Protein AF-A0ABD7S5G6-F1 (afdb_monomer_lite)

pLDDT: mean 78.95, std 20.5, range [38.44, 97.44]

Secondary structure (DSSP, 8-state):
----------------------------PPP----SS-----TTS--TT-PPPSSPPPHHHHHHHHHHHHH--HHHHHHHHHHTSSSGGGSTTHHHHHHTSTTT---GGG-----THHHHGGG-

Foldseek 3Di:
DDDDDDDDDDDPDDDPPPPPPPPPPPPPPLPPDPDPDAKQFPLQDQPQLPAAASDDDDQLLVVLSVQLNVVSDSLSSSLSRRSSIDCQQVDDVGSCCVNCPVVNPDPPVPHDPGDSVVSVVVVD

Structure (mmCIF, N/CA/C/O backbone):
data_AF-A0ABD7S5G6-F1
#
_entry.id   AF-A0ABD7S5G6-F1
#
loop_
_atom_site.group_PDB
_atom_site.id
_atom_site.type_symbol
_atom_site.label_atom_id
_atom_site.label_alt_id
_atom_site.label_comp_id
_atom_site.label_asym_id
_atom_site.label_entity_id
_atom_site.label_seq_id
_atom_site.pdbx_PDB_ins_code
_atom_site.Cartn_x
_atom_site.Cartn_y
_atom_site.Cartn_z
_atom_site.occupancy
_atom_site.B_iso_or_equiv
_atom_site.auth_seq_id
_atom_site.auth_comp_id
_atom_site.auth_asym_id
_atom_site.auth_atom_id
_atom_site.pdbx_PDB_model_num
ATOM 1 N N . MET A 1 1 ? -81.976 -7.351 -0.192 1.00 38.44 1 MET A N 1
ATOM 2 C CA . MET A 1 1 ? -82.961 -8.452 -0.115 1.00 38.44 1 MET A CA 1
ATOM 3 C C . MET A 1 1 ? -82.364 -9.682 -0.782 1.00 38.44 1 MET A C 1
ATOM 5 O O . MET A 1 1 ? -81.792 -9.527 -1.850 1.00 38.44 1 MET A O 1
ATOM 9 N N . ASN A 1 2 ? -82.538 -10.843 -0.139 1.00 41.22 2 ASN A N 1
ATOM 10 C CA . ASN A 1 2 ? -82.212 -12.227 -0.542 1.00 41.22 2 ASN A CA 1
ATOM 11 C C . ASN A 1 2 ? -80.743 -12.665 -0.329 1.00 41.22 2 ASN A C 1
ATOM 13 O O . ASN A 1 2 ? -79.875 -12.242 -1.075 1.00 41.22 2 ASN A O 1
ATOM 17 N N . ASN A 1 3 ? -80.341 -13.313 0.773 1.00 41.91 3 ASN A N 1
ATOM 18 C CA . ASN A 1 3 ? -80.674 -14.610 1.406 1.00 41.91 3 ASN A CA 1
ATOM 19 C C . ASN A 1 3 ? -79.882 -15.840 0.898 1.00 41.91 3 ASN A C 1
ATOM 21 O O . ASN A 1 3 ? -80.021 -16.249 -0.246 1.00 41.91 3 ASN A O 1
ATOM 25 N N . ILE A 1 4 ? -79.221 -16.483 1.878 1.00 53.28 4 ILE A N 1
ATOM 26 C CA . ILE A 1 4 ? -79.015 -17.937 2.068 1.00 53.28 4 ILE A CA 1
ATOM 27 C C . ILE A 1 4 ? -77.706 -18.567 1.547 1.00 53.28 4 ILE A C 1
ATOM 29 O O . ILE A 1 4 ? -77.591 -19.072 0.437 1.00 53.28 4 ILE A O 1
ATOM 33 N N . PHE A 1 5 ? -76.732 -18.587 2.467 1.00 46.97 5 PHE A N 1
ATOM 34 C CA . PHE A 1 5 ? -76.087 -19.780 3.035 1.00 46.97 5 PHE A CA 1
ATOM 35 C C . PHE A 1 5 ? -76.072 -21.069 2.196 1.00 46.97 5 PHE A C 1
ATOM 37 O O . PHE A 1 5 ? -77.066 -21.790 2.107 1.00 46.97 5 PHE A O 1
ATOM 44 N N . LYS A 1 6 ? -74.868 -21.491 1.798 1.00 41.62 6 LYS A N 1
ATOM 45 C CA . LYS A 1 6 ? -74.540 -22.917 1.751 1.00 41.62 6 LYS A CA 1
ATOM 46 C C . LYS A 1 6 ? -73.173 -23.135 2.383 1.00 41.62 6 LYS A C 1
ATOM 48 O O . LYS A 1 6 ? -72.139 -22.781 1.831 1.00 41.62 6 LYS A O 1
ATOM 53 N N . TYR A 1 7 ? -73.229 -23.663 3.599 1.00 45.62 7 TYR A N 1
ATOM 54 C CA . TYR A 1 7 ? -72.105 -24.189 4.348 1.00 45.62 7 TYR A CA 1
ATOM 55 C C . TYR A 1 7 ? -71.285 -25.150 3.482 1.00 45.62 7 TYR A C 1
ATOM 57 O O . TYR A 1 7 ? -71.810 -26.158 3.012 1.00 45.62 7 TYR A O 1
ATOM 65 N N . LEU A 1 8 ? -69.985 -24.896 3.376 1.00 44.47 8 LEU A N 1
ATOM 66 C CA . LEU A 1 8 ? -69.016 -25.979 3.345 1.00 44.47 8 LEU A CA 1
ATOM 67 C C . LEU A 1 8 ? -67.947 -25.661 4.389 1.00 44.47 8 LEU A C 1
ATOM 69 O O . LEU A 1 8 ? -66.979 -24.947 4.140 1.00 44.47 8 LEU A O 1
ATOM 73 N N . LEU A 1 9 ? -68.208 -26.156 5.600 1.00 46.34 9 LEU A N 1
ATOM 74 C CA . LEU A 1 9 ? -67.188 -26.376 6.612 1.00 46.34 9 LEU A CA 1
ATOM 75 C C . LEU A 1 9 ? -66.079 -27.220 5.984 1.00 46.34 9 LEU A C 1
ATOM 77 O O . LEU A 1 9 ? -66.312 -28.375 5.633 1.00 46.34 9 LEU A O 1
ATOM 81 N N . ILE A 1 10 ? -64.875 -26.669 5.906 1.00 55.00 10 ILE A N 1
ATOM 82 C CA . ILE A 1 10 ? -63.670 -27.486 5.873 1.00 55.00 10 ILE A CA 1
ATOM 83 C C . ILE A 1 10 ? -62.853 -27.096 7.099 1.00 55.00 10 ILE A C 1
ATOM 85 O O . ILE A 1 10 ? -62.144 -26.093 7.123 1.00 55.00 10 ILE A O 1
ATOM 89 N N . CYS A 1 11 ? -63.017 -27.898 8.147 1.00 45.06 11 CYS A N 1
ATOM 90 C CA . CYS A 1 11 ? -62.118 -27.941 9.284 1.00 45.06 11 CYS A CA 1
ATOM 91 C C . CYS A 1 11 ? -60.767 -28.494 8.814 1.00 45.06 11 CYS A C 1
ATOM 93 O O . CYS A 1 11 ? -60.575 -29.706 8.809 1.00 45.06 11 CYS A O 1
ATOM 95 N N . PHE A 1 12 ? -59.816 -27.628 8.465 1.00 46.00 12 PHE A N 1
ATOM 96 C CA . PHE A 1 12 ? -58.406 -27.996 8.574 1.00 46.00 12 PHE A CA 1
ATOM 97 C C . PHE A 1 12 ? -57.919 -27.600 9.964 1.00 46.00 12 PHE A C 1
ATOM 99 O O . PHE A 1 12 ? -57.377 -26.525 10.200 1.00 46.00 12 PHE A O 1
ATOM 106 N N . ALA A 1 13 ? -58.172 -28.507 10.905 1.00 51.44 13 ALA A N 1
ATOM 107 C CA . ALA A 1 13 ? -57.287 -28.678 12.038 1.00 51.44 13 ALA A CA 1
ATOM 108 C C . ALA A 1 13 ? -55.940 -29.168 11.491 1.00 51.44 13 ALA A C 1
ATOM 110 O O . ALA A 1 13 ? -55.906 -30.149 10.750 1.00 51.44 13 ALA A O 1
ATOM 111 N N . GLY A 1 14 ? -54.843 -28.507 11.852 1.00 43.16 14 GLY A N 1
ATOM 112 C CA . GLY A 1 14 ? -53.518 -29.067 11.612 1.00 43.16 14 GLY A CA 1
ATOM 113 C C . GLY A 1 14 ? -52.431 -28.035 11.373 1.00 43.16 14 GLY A C 1
ATOM 114 O O . GLY A 1 14 ? -52.268 -27.543 10.265 1.00 43.16 14 GLY A O 1
ATOM 115 N N . SER A 1 15 ? -51.639 -27.833 12.423 1.00 47.00 15 SER A N 1
ATOM 116 C CA . SER A 1 15 ? -50.258 -27.348 12.391 1.00 47.00 15 SER A CA 1
ATOM 117 C C . SER A 1 15 ? -50.053 -25.855 12.147 1.00 47.00 15 SER A C 1
ATOM 119 O O . SER A 1 15 ? -49.795 -25.379 11.046 1.00 47.00 15 SER A O 1
ATOM 121 N N . ILE A 1 16 ? -50.013 -25.135 13.270 1.00 55.97 16 ILE A N 1
ATOM 122 C CA . ILE A 1 16 ? -49.154 -23.966 13.451 1.00 55.97 16 ILE A CA 1
ATOM 123 C C . ILE A 1 16 ? -47.714 -24.456 13.232 1.00 55.97 16 ILE A C 1
ATOM 125 O O . ILE A 1 16 ? -47.051 -24.903 14.167 1.00 55.97 16 ILE A O 1
ATOM 129 N N . SER A 1 17 ? -47.225 -24.429 11.992 1.00 45.06 17 SER A N 1
ATOM 130 C CA . SER A 1 17 ? -45.786 -24.495 11.757 1.00 45.06 17 SER A C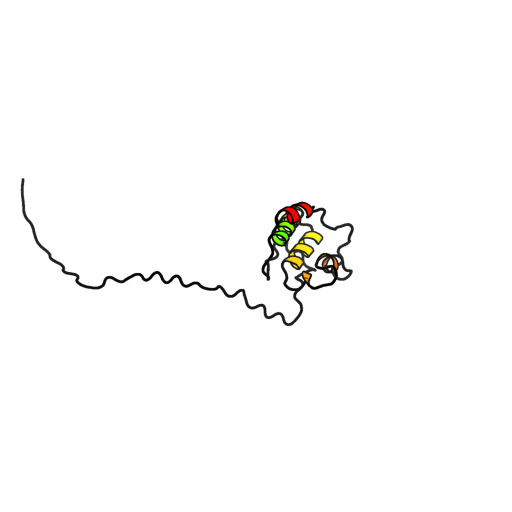A 1
ATOM 131 C C . SER A 1 17 ? -45.208 -23.182 12.260 1.00 45.06 17 SER A C 1
ATOM 133 O O . SER A 1 17 ? -45.228 -22.164 11.572 1.00 45.06 17 SER A O 1
ATOM 135 N N . MET A 1 18 ? -44.740 -23.214 13.508 1.00 49.81 18 MET A N 1
ATOM 136 C CA . MET A 1 18 ? -43.780 -22.256 14.026 1.00 49.81 18 MET A CA 1
ATOM 137 C C . MET A 1 18 ? -42.640 -22.164 13.009 1.00 49.81 18 MET A C 1
ATOM 139 O O . MET A 1 18 ? -41.817 -23.073 12.912 1.00 49.81 18 MET A O 1
ATOM 143 N N . LEU A 1 19 ? -42.596 -21.079 12.236 1.00 48.16 19 LEU A N 1
ATOM 144 C CA . LEU A 1 19 ? -41.353 -20.642 11.623 1.00 48.16 19 LEU A CA 1
ATOM 145 C C . LEU A 1 19 ? -40.466 -20.188 12.777 1.00 48.16 19 LEU A C 1
ATOM 147 O O . LEU A 1 19 ? -40.506 -19.041 13.216 1.00 48.16 19 LEU A O 1
ATOM 151 N N . THR A 1 20 ? -39.712 -21.134 13.326 1.00 53.03 20 THR A N 1
ATOM 152 C CA . THR A 1 20 ? -38.541 -20.818 14.118 1.00 53.03 20 THR A CA 1
ATOM 153 C C . THR A 1 20 ? -37.590 -20.082 13.190 1.00 53.03 20 THR A C 1
ATOM 155 O O . THR A 1 20 ? -37.002 -20.649 12.270 1.00 53.03 20 THR A O 1
ATOM 158 N N . THR A 1 21 ? -37.472 -18.777 13.410 1.00 52.69 21 THR A N 1
ATOM 159 C CA . THR A 1 21 ? -36.366 -17.974 12.909 1.00 52.69 21 THR A CA 1
ATOM 160 C C . THR A 1 21 ? -35.089 -18.557 13.501 1.00 52.69 21 THR A C 1
ATOM 162 O O . THR A 1 21 ? -34.627 -18.150 14.566 1.00 52.69 21 THR A O 1
ATOM 165 N N . ALA A 1 22 ? -34.525 -19.561 12.836 1.00 52.19 22 ALA A N 1
ATOM 166 C CA . ALA A 1 22 ? -33.149 -19.939 13.049 1.00 52.19 22 ALA A CA 1
ATOM 167 C C . ALA A 1 22 ? -32.309 -18.796 12.472 1.00 52.19 22 ALA A C 1
ATOM 169 O O . ALA A 1 22 ? -31.944 -18.801 11.299 1.00 52.19 22 ALA A O 1
ATOM 170 N N . CYS A 1 23 ? -32.016 -17.794 13.305 1.00 55.12 23 CYS A N 1
ATOM 171 C CA . CYS A 1 23 ? -30.806 -16.997 13.160 1.00 55.12 23 CYS A CA 1
ATOM 172 C C . CYS A 1 23 ? -29.627 -17.962 13.311 1.00 55.12 23 CYS A C 1
ATOM 174 O O . CYS A 1 23 ? -29.003 -18.055 14.366 1.00 55.12 23 CYS A O 1
ATOM 176 N N . GLY A 1 24 ? -29.358 -18.723 12.251 1.00 44.50 24 GLY A N 1
ATOM 177 C CA . GLY A 1 24 ? -28.075 -19.346 12.036 1.00 44.50 24 GLY A CA 1
ATOM 178 C C . GLY A 1 24 ? -27.089 -18.203 11.924 1.00 44.50 24 GLY A C 1
ATOM 179 O O . GLY A 1 24 ? -26.963 -17.574 10.876 1.00 44.50 24 GLY A O 1
ATOM 180 N N . ARG A 1 25 ? -26.442 -17.893 13.046 1.00 52.84 25 ARG A N 1
ATOM 181 C CA . ARG A 1 25 ? -25.201 -17.137 13.107 1.00 52.84 25 ARG A CA 1
ATOM 182 C C . ARG A 1 25 ? -24.177 -18.009 12.383 1.00 52.84 25 ARG A C 1
ATOM 184 O O . ARG A 1 25 ? -23.442 -18.765 13.001 1.00 52.84 25 ARG A O 1
ATOM 191 N N . GLY A 1 26 ? -24.246 -18.000 11.055 1.00 42.81 26 GLY A N 1
ATOM 192 C CA . GLY A 1 26 ? -23.192 -18.510 10.210 1.00 42.81 26 GLY A CA 1
ATOM 193 C C . GLY A 1 26 ? -22.009 -17.608 10.478 1.00 42.81 26 GLY A C 1
ATOM 194 O O . GLY A 1 26 ? -21.911 -16.523 9.909 1.00 42.81 26 GLY A O 1
ATOM 195 N N . GLU A 1 27 ? -21.165 -18.013 11.419 1.00 51.50 27 GLU A N 1
ATOM 196 C CA . GLU A 1 27 ? -19.774 -17.612 11.404 1.00 51.50 27 GLU A CA 1
ATOM 197 C C . GLU A 1 27 ? -19.264 -18.075 10.044 1.00 51.50 27 GLU A C 1
ATOM 199 O O . GLU A 1 27 ? -19.014 -19.255 9.817 1.00 51.50 27 GLU A O 1
ATOM 204 N N . ILE A 1 28 ? -19.250 -17.153 9.079 1.00 57.09 28 ILE A N 1
ATOM 205 C CA . ILE A 1 28 ? -18.470 -17.332 7.867 1.00 57.09 28 ILE A CA 1
ATOM 206 C C . ILE A 1 28 ? -17.045 -17.380 8.397 1.00 57.09 28 ILE A C 1
ATOM 208 O O . ILE A 1 28 ? -16.466 -16.337 8.706 1.00 57.09 28 ILE A O 1
ATOM 212 N N . GLU A 1 29 ? -16.541 -18.594 8.620 1.00 48.09 29 GLU A N 1
ATOM 213 C CA . GLU A 1 29 ? -15.141 -18.812 8.938 1.00 48.09 29 GLU A CA 1
ATOM 214 C C . GLU A 1 29 ? -14.347 -18.029 7.887 1.00 48.09 29 GLU A C 1
ATOM 216 O O . GLU A 1 29 ? -14.591 -18.210 6.683 1.00 48.09 29 GLU A O 1
ATOM 221 N N . PRO A 1 30 ? -13.473 -17.089 8.294 1.00 61.34 30 PRO A N 1
ATOM 222 C CA . PRO A 1 30 ? -12.605 -16.439 7.331 1.00 61.34 30 PRO A CA 1
ATOM 223 C C . PRO A 1 30 ? -11.877 -17.555 6.576 1.00 61.34 30 PRO A C 1
ATOM 225 O O . PRO A 1 30 ? -11.475 -18.533 7.212 1.00 61.34 30 PRO A O 1
ATOM 228 N N . PRO A 1 31 ? -11.752 -17.461 5.240 1.00 58.44 31 PRO A N 1
ATOM 229 C CA . PRO A 1 31 ? -11.149 -18.523 4.448 1.00 58.44 31 PRO A CA 1
ATOM 230 C C . PRO A 1 31 ? -9.828 -18.928 5.097 1.00 58.44 31 PRO A C 1
ATOM 232 O O . PRO A 1 31 ? -8.949 -18.084 5.281 1.00 58.44 31 PRO A O 1
ATOM 235 N N . THR A 1 32 ? -9.724 -20.197 5.502 1.00 51.00 32 THR A N 1
ATOM 236 C CA . THR A 1 32 ? -8.536 -20.736 6.160 1.00 51.00 32 THR A CA 1
ATOM 237 C C . THR A 1 32 ? -7.360 -20.550 5.209 1.00 51.00 32 THR A C 1
ATOM 239 O O . THR A 1 32 ? -7.221 -21.269 4.218 1.00 51.00 32 THR A O 1
ATOM 242 N N . GLN A 1 33 ? -6.529 -19.540 5.465 1.00 53.56 33 GLN A N 1
ATOM 243 C CA . GLN A 1 33 ? -5.322 -19.319 4.688 1.00 53.56 33 GLN A CA 1
ATOM 244 C C . GLN A 1 33 ? -4.313 -20.402 5.060 1.00 53.56 33 GLN A C 1
ATOM 246 O O . GLN A 1 33 ? -3.588 -20.286 6.044 1.00 53.56 33 GLN A O 1
ATOM 251 N N . ILE A 1 34 ? -4.246 -21.464 4.262 1.00 48.81 34 ILE A N 1
ATOM 252 C CA . ILE A 1 34 ? -3.083 -22.347 4.264 1.00 48.81 34 ILE A CA 1
ATOM 253 C C . ILE A 1 34 ? -1.985 -21.619 3.476 1.00 48.81 34 ILE A C 1
ATOM 255 O O . ILE A 1 34 ? -1.866 -21.803 2.267 1.00 48.81 34 ILE A O 1
ATOM 259 N N . SER A 1 35 ? -1.208 -20.744 4.126 1.00 51.53 35 SER A N 1
ATOM 260 C CA . SER A 1 35 ? 0.041 -20.243 3.540 1.00 51.53 35 SER A CA 1
ATOM 261 C C . SER A 1 35 ? 1.194 -21.133 4.011 1.00 51.53 35 SER A C 1
ATOM 263 O O . SER A 1 35 ? 1.515 -21.215 5.192 1.00 51.53 35 SER A O 1
ATOM 265 N N . VAL A 1 36 ? 1.840 -21.835 3.077 1.00 57.06 36 VAL A N 1
ATOM 266 C CA . VAL A 1 36 ? 3.040 -22.666 3.335 1.00 57.06 36 VAL A CA 1
ATOM 267 C C . VAL A 1 36 ? 4.303 -21.777 3.463 1.00 57.06 36 VAL A C 1
ATOM 269 O O . VAL A 1 36 ? 5.428 -22.196 3.225 1.00 57.06 36 VAL A O 1
ATOM 272 N N . GLY A 1 37 ? 4.133 -20.511 3.844 1.00 75.12 37 GLY A N 1
ATOM 273 C CA . GLY A 1 37 ? 5.184 -19.502 3.932 1.00 75.12 37 GLY A CA 1
ATOM 274 C C . GLY A 1 37 ? 4.619 -18.134 4.307 1.00 75.12 37 GLY A C 1
ATOM 275 O O . GLY A 1 37 ? 3.405 -17.981 4.459 1.00 75.12 37 GLY A O 1
ATOM 276 N N . SER A 1 38 ? 5.501 -17.145 4.460 1.00 84.81 38 SER A N 1
ATOM 277 C CA . SER A 1 38 ? 5.093 -15.765 4.729 1.00 84.81 38 SER A CA 1
ATOM 278 C C . SER A 1 38 ? 4.311 -15.174 3.553 1.00 84.81 38 SER A C 1
ATOM 280 O O . SER A 1 38 ? 4.741 -15.273 2.404 1.00 84.81 38 SER A O 1
ATOM 282 N N . ASP A 1 39 ? 3.181 -14.538 3.847 1.00 91.50 39 ASP A N 1
ATOM 283 C CA . ASP A 1 39 ? 2.304 -13.878 2.888 1.00 91.50 39 ASP A CA 1
ATOM 284 C C . ASP A 1 39 ? 2.415 -12.349 3.001 1.00 91.50 39 ASP A C 1
ATOM 286 O O . ASP A 1 39 ? 1.768 -11.690 3.823 1.00 91.50 39 ASP A O 1
ATOM 290 N N . PHE A 1 40 ? 3.253 -11.780 2.137 1.00 92.19 40 PHE A N 1
ATOM 291 C CA . PHE A 1 40 ? 3.475 -10.337 2.041 1.00 92.19 40 PHE A CA 1
ATOM 292 C C . PHE A 1 40 ? 2.623 -9.661 0.965 1.00 92.19 40 PHE A C 1
ATOM 294 O O . PHE A 1 40 ? 2.696 -8.445 0.828 1.00 92.19 40 PHE A O 1
ATOM 301 N N . GLY A 1 41 ? 1.823 -10.417 0.209 1.00 91.50 41 GLY A N 1
ATOM 302 C CA . GLY A 1 41 ? 1.130 -9.896 -0.966 1.00 91.50 41 GLY A CA 1
ATOM 303 C C . GLY A 1 41 ? 1.836 -10.172 -2.285 1.00 91.50 41 GLY A C 1
ATOM 304 O O . GLY A 1 41 ? 3.013 -10.525 -2.339 1.00 91.50 41 GLY A O 1
ATOM 305 N N . ASP A 1 42 ? 1.096 -9.975 -3.371 1.00 90.69 42 ASP A N 1
ATOM 306 C CA . ASP A 1 42 ? 1.582 -10.020 -4.749 1.00 90.69 42 ASP A CA 1
ATOM 307 C C . ASP A 1 42 ? 2.393 -8.749 -5.103 1.00 90.69 42 ASP A C 1
ATOM 309 O O . ASP A 1 42 ? 2.085 -8.032 -6.050 1.00 90.69 42 ASP A O 1
ATOM 313 N N . LEU A 1 43 ? 3.445 -8.449 -4.331 1.00 90.62 43 LEU A N 1
ATOM 314 C CA . LEU A 1 43 ? 4.175 -7.166 -4.355 1.00 90.62 43 LEU A CA 1
ATOM 315 C C . LEU A 1 43 ? 4.741 -6.750 -5.725 1.00 90.62 43 LEU A C 1
ATOM 317 O O . LEU A 1 43 ? 4.985 -5.571 -5.953 1.00 90.62 43 LEU A O 1
ATOM 321 N N . GLY A 1 44 ? 4.995 -7.709 -6.619 1.00 84.06 44 GLY A N 1
ATOM 322 C CA . GLY A 1 44 ? 5.538 -7.465 -7.961 1.00 84.06 44 GLY A CA 1
ATOM 323 C C . GLY A 1 44 ? 4.482 -7.355 -9.064 1.00 84.06 44 GLY A C 1
ATOM 324 O O . GLY A 1 44 ? 4.839 -7.291 -10.239 1.00 84.06 44 GLY A O 1
ATOM 325 N N . LYS A 1 45 ? 3.190 -7.402 -8.724 1.00 86.56 45 LYS A N 1
ATOM 326 C CA . LYS A 1 45 ? 2.087 -7.330 -9.685 1.00 86.56 45 LYS A CA 1
ATOM 327 C C . LYS A 1 45 ? 1.235 -6.110 -9.393 1.00 86.56 45 LYS A C 1
ATOM 329 O O . LYS A 1 45 ? 0.862 -5.869 -8.255 1.00 86.56 45 LYS A O 1
ATOM 334 N N . PHE A 1 46 ? 0.889 -5.383 -10.448 1.00 88.31 46 PHE A N 1
ATOM 335 C CA . PHE A 1 46 ? -0.050 -4.278 -10.343 1.00 88.31 46 PHE A CA 1
ATOM 336 C C . PHE A 1 46 ? -1.492 -4.797 -10.419 1.00 88.31 46 PHE A C 1
ATOM 338 O O . PHE A 1 46 ? -1.913 -5.317 -11.453 1.00 88.31 46 PHE A O 1
ATOM 345 N N . HIS A 1 47 ? -2.253 -4.646 -9.337 1.00 88.12 47 HIS A N 1
ATOM 346 C CA . HIS A 1 47 ? -3.634 -5.119 -9.186 1.00 88.12 47 HIS A CA 1
ATOM 347 C C . HIS A 1 47 ? -4.687 -4.023 -9.393 1.00 88.12 47 HIS A C 1
ATOM 349 O O . HIS A 1 47 ? -5.832 -4.169 -8.955 1.00 88.12 47 HIS A O 1
ATOM 355 N N . ASN A 1 48 ? -4.331 -2.917 -10.056 1.00 94.88 48 ASN A N 1
ATOM 356 C CA . ASN A 1 48 ? -5.214 -1.763 -10.267 1.00 94.88 48 ASN A CA 1
ATOM 357 C C . ASN A 1 48 ? -5.844 -1.239 -8.960 1.00 94.88 48 ASN A C 1
ATOM 359 O O . ASN A 1 48 ? -6.979 -0.761 -8.950 1.00 94.88 48 ASN A O 1
ATOM 363 N N . CYS A 1 49 ? -5.123 -1.358 -7.846 1.00 96.06 49 CYS A N 1
ATOM 364 C CA . CYS A 1 49 ? -5.518 -0.944 -6.503 1.00 96.06 49 CYS A CA 1
ATOM 365 C C . CYS A 1 49 ? -6.744 -1.683 -5.957 1.00 96.06 49 CYS A C 1
ATOM 367 O O . CYS A 1 49 ? -7.473 -1.160 -5.110 1.00 96.06 49 CYS A O 1
ATOM 369 N N . GLN A 1 50 ? -6.972 -2.912 -6.429 1.00 95.88 50 GLN A N 1
ATOM 370 C CA . GLN A 1 50 ? -8.108 -3.759 -6.051 1.00 95.88 50 GLN A CA 1
ATOM 371 C C . GLN A 1 50 ? -7.714 -4.946 -5.164 1.00 95.88 50 GLN A C 1
ATOM 373 O O . GLN A 1 50 ? -8.473 -5.911 -5.072 1.00 95.88 50 GLN A O 1
ATOM 378 N N . ALA A 1 51 ? -6.555 -4.896 -4.498 1.00 94.81 51 ALA A N 1
ATOM 379 C CA . ALA A 1 51 ? -6.151 -5.970 -3.596 1.00 94.81 51 ALA A CA 1
ATOM 380 C C . ALA A 1 51 ? -7.234 -6.239 -2.535 1.00 94.81 51 ALA A C 1
ATOM 382 O O . ALA A 1 51 ? -7.769 -5.320 -1.904 1.00 94.81 51 ALA A O 1
ATOM 383 N N . ILE A 1 52 ? -7.565 -7.519 -2.363 1.00 93.12 52 ILE A N 1
ATOM 384 C CA . ILE A 1 52 ? -8.543 -7.982 -1.380 1.00 93.12 52 ILE A CA 1
ATOM 385 C C . ILE A 1 52 ? -7.812 -8.207 -0.058 1.00 93.12 52 ILE A C 1
ATOM 387 O O . ILE A 1 52 ? -6.780 -8.877 -0.017 1.00 93.12 52 ILE A O 1
ATOM 391 N N . ALA A 1 53 ? -8.357 -7.666 1.031 1.00 94.88 53 ALA A N 1
ATOM 392 C CA . ALA A 1 53 ? -7.808 -7.873 2.363 1.00 94.88 53 ALA A CA 1
ATOM 393 C C . ALA A 1 53 ? -7.900 -9.350 2.769 1.00 94.88 53 ALA A C 1
ATOM 395 O O . ALA A 1 53 ? -8.980 -9.937 2.780 1.00 94.88 53 ALA A O 1
ATOM 396 N N . ARG A 1 54 ? -6.759 -9.930 3.141 1.00 94.31 54 ARG A N 1
ATOM 397 C CA . ARG A 1 54 ? -6.622 -11.309 3.638 1.00 94.31 54 ARG A CA 1
ATOM 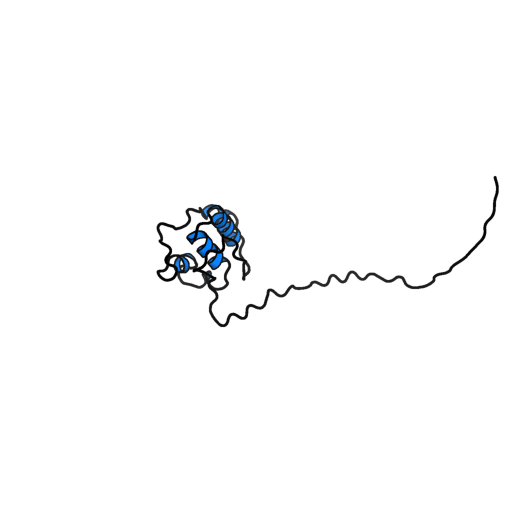398 C C . ARG A 1 54 ? -6.418 -11.376 5.151 1.00 94.31 54 ARG A C 1
ATOM 400 O O . ARG A 1 54 ? -6.220 -12.438 5.719 1.00 94.31 54 ARG A O 1
ATOM 407 N N . ARG A 1 55 ? -6.515 -10.229 5.818 1.00 93.06 55 ARG A N 1
ATOM 408 C CA . ARG A 1 55 ? -6.549 -10.093 7.274 1.00 93.06 55 ARG A CA 1
ATOM 409 C C . ARG A 1 55 ? -7.554 -9.023 7.673 1.00 93.06 55 ARG A C 1
ATOM 411 O O . ARG A 1 55 ? -7.985 -8.216 6.846 1.00 93.06 55 ARG A O 1
ATOM 418 N N . GLN A 1 56 ? -7.882 -8.967 8.958 1.00 94.50 56 GLN A N 1
ATOM 419 C CA . GLN A 1 56 ? -8.617 -7.831 9.494 1.00 94.50 56 GLN A CA 1
ATOM 420 C C . GLN A 1 56 ? -7.745 -6.569 9.425 1.00 94.50 56 GLN A C 1
ATOM 422 O O . GLN A 1 56 ? -6.593 -6.568 9.865 1.00 94.50 56 GLN A O 1
ATOM 427 N N . LEU A 1 57 ? -8.313 -5.505 8.857 1.00 93.94 57 LEU A N 1
ATOM 428 C CA . LEU A 1 57 ? -7.690 -4.186 8.781 1.00 93.94 57 LEU A CA 1
ATOM 429 C C . LEU A 1 57 ? -8.257 -3.264 9.860 1.00 93.94 57 LEU A C 1
ATOM 431 O O . LEU A 1 57 ? -9.480 -3.220 10.067 1.00 93.94 57 LEU A O 1
ATOM 435 N N . SER A 1 58 ? -7.375 -2.500 10.499 1.00 93.38 58 SER A N 1
ATOM 436 C CA . SER A 1 58 ? -7.732 -1.437 11.434 1.00 93.38 58 SER A CA 1
ATOM 437 C C . SER A 1 58 ? -8.429 -0.267 10.723 1.00 93.38 58 SER A C 1
ATOM 439 O O . SER A 1 58 ? -8.472 -0.190 9.492 1.00 93.38 58 SER A O 1
ATOM 441 N N . GLY A 1 59 ? -9.004 0.657 11.498 1.00 94.69 59 GLY A N 1
ATOM 442 C CA . GLY A 1 59 ? -9.585 1.888 10.947 1.00 94.69 59 GLY A CA 1
ATOM 443 C C . GLY A 1 59 ? -8.549 2.741 10.207 1.00 94.69 59 GLY A C 1
ATOM 444 O O . GLY A 1 59 ? -8.825 3.206 9.102 1.00 94.69 59 GLY A O 1
ATOM 445 N N . ILE A 1 60 ? -7.342 2.859 10.773 1.00 94.25 60 ILE A N 1
ATOM 446 C CA . ILE A 1 60 ? -6.220 3.597 10.176 1.00 94.25 60 ILE A CA 1
ATOM 447 C C . ILE A 1 60 ? -5.822 2.962 8.844 1.00 94.25 60 ILE A C 1
ATOM 449 O O . ILE A 1 60 ? -5.809 3.643 7.827 1.00 94.25 60 ILE A O 1
ATOM 453 N N . GLU A 1 61 ? -5.601 1.647 8.812 1.00 94.69 61 GLU A N 1
ATOM 454 C CA . GLU A 1 61 ? -5.172 0.942 7.593 1.00 94.69 61 GLU A CA 1
ATOM 455 C C . GLU A 1 61 ? -6.214 1.052 6.476 1.00 94.69 61 GLU A C 1
ATOM 457 O O . GLU A 1 61 ? -5.885 1.266 5.312 1.00 94.69 61 GLU A O 1
ATOM 462 N N . LYS A 1 62 ? -7.505 0.973 6.820 1.00 96.31 62 LYS A N 1
ATOM 463 C CA . LYS A 1 62 ? -8.584 1.217 5.852 1.00 96.31 62 LYS A CA 1
ATOM 464 C C . LYS A 1 62 ? -8.541 2.647 5.308 1.00 96.31 62 LYS A C 1
ATOM 466 O O . LYS A 1 62 ? -8.769 2.844 4.115 1.00 96.31 62 LYS A O 1
ATOM 471 N N . CYS A 1 63 ? -8.266 3.635 6.159 1.00 96.19 63 CYS A N 1
ATOM 472 C CA . CYS A 1 63 ? -8.114 5.028 5.746 1.00 96.19 63 CYS A CA 1
ATOM 473 C C . CYS A 1 63 ? -6.903 5.215 4.816 1.00 96.19 63 CYS A C 1
ATOM 475 O O . CYS A 1 63 ? -7.057 5.779 3.732 1.00 96.19 63 CYS A O 1
ATOM 477 N N . GLU A 1 64 ? -5.740 4.675 5.179 1.00 95.94 64 GLU A N 1
ATOM 478 C CA . GLU A 1 64 ? -4.518 4.737 4.371 1.00 95.94 64 GLU A CA 1
ATOM 479 C C . GLU A 1 64 ? -4.715 4.095 2.995 1.00 95.94 64 GLU A C 1
ATOM 481 O O . GLU A 1 64 ? -4.438 4.726 1.974 1.00 95.94 64 GLU A O 1
ATOM 486 N N . ILE A 1 65 ? -5.284 2.883 2.942 1.00 96.75 65 ILE A N 1
ATOM 487 C CA . ILE A 1 65 ? -5.615 2.203 1.682 1.00 96.75 65 ILE A CA 1
ATOM 488 C C . ILE A 1 65 ? -6.540 3.066 0.823 1.00 96.75 65 ILE A C 1
ATOM 490 O O . ILE A 1 65 ? -6.345 3.157 -0.387 1.00 96.75 65 ILE A O 1
ATOM 494 N N . ASN A 1 66 ? -7.538 3.723 1.416 1.00 96.94 66 ASN A N 1
ATOM 495 C CA . ASN A 1 66 ? -8.440 4.597 0.667 1.00 96.94 66 ASN A CA 1
ATOM 496 C C . ASN A 1 66 ? -7.729 5.827 0.095 1.00 96.94 66 ASN A C 1
ATOM 498 O O . ASN A 1 66 ? -8.100 6.283 -0.985 1.00 96.94 66 ASN A O 1
ATOM 502 N N . LEU A 1 67 ? -6.722 6.369 0.782 1.00 96.75 67 LEU A N 1
ATOM 503 C CA . LEU A 1 67 ? -5.896 7.449 0.242 1.00 96.75 67 LEU A CA 1
ATOM 504 C C . LEU A 1 67 ? -4.994 6.944 -0.887 1.00 96.75 67 LEU A C 1
ATOM 506 O O . LEU A 1 67 ? -4.973 7.547 -1.957 1.00 96.75 67 LEU A O 1
ATOM 510 N N . LEU A 1 68 ? -4.338 5.798 -0.699 1.00 97.31 68 LEU A N 1
ATOM 511 C CA . LEU A 1 68 ? -3.502 5.164 -1.722 1.00 97.31 68 LEU A CA 1
ATOM 512 C C . LEU A 1 68 ? -4.292 4.833 -2.997 1.00 97.31 68 LEU A C 1
ATOM 514 O O . LEU A 1 68 ? -3.812 5.069 -4.106 1.00 97.31 68 LEU A O 1
ATOM 518 N N . LYS A 1 69 ? -5.538 4.361 -2.856 1.00 96.88 69 LYS A N 1
ATOM 519 C CA . LYS A 1 69 ? -6.442 4.073 -3.982 1.00 96.88 69 LYS A CA 1
ATOM 520 C C . LYS A 1 69 ? -6.760 5.300 -4.837 1.00 96.88 69 LYS A C 1
ATOM 522 O O . LYS A 1 69 ? -7.060 5.131 -6.013 1.00 96.88 69 LYS A O 1
ATOM 527 N N . LYS A 1 70 ? -6.714 6.517 -4.281 1.00 95.88 70 LYS A N 1
ATOM 528 C CA . LYS A 1 70 ? -6.964 7.752 -5.050 1.00 95.88 70 LYS A CA 1
ATOM 529 C C . LYS A 1 70 ? -5.824 8.072 -6.011 1.00 95.88 70 LYS A C 1
ATOM 531 O O . LYS A 1 70 ? -6.081 8.605 -7.083 1.00 95.88 70 LYS A O 1
ATOM 536 N N . GLU A 1 71 ? -4.586 7.770 -5.627 1.00 94.50 71 GLU A N 1
ATOM 537 C CA . GLU A 1 71 ? -3.418 7.968 -6.494 1.00 94.50 71 GLU A CA 1
ATOM 538 C C . GLU A 1 71 ? -3.250 6.824 -7.491 1.00 94.50 71 GLU A C 1
ATOM 540 O O . GLU A 1 71 ? -2.912 7.056 -8.646 1.00 94.50 71 GLU A O 1
ATOM 545 N N . CYS A 1 72 ? -3.478 5.597 -7.024 1.00 95.25 72 CYS A N 1
ATOM 546 C CA . CYS A 1 72 ? -3.386 4.355 -7.780 1.00 95.25 72 CYS A CA 1
ATOM 547 C C . CYS A 1 72 ? -2.197 4.247 -8.754 1.00 95.25 72 CYS A C 1
ATOM 549 O O . CYS A 1 72 ? -2.333 3.887 -9.923 1.00 95.25 72 CYS A O 1
ATOM 551 N N . THR A 1 73 ? -1.003 4.554 -8.256 1.00 95.81 73 THR A N 1
ATOM 552 C CA . THR A 1 73 ? 0.263 4.292 -8.949 1.00 95.81 73 THR A CA 1
ATOM 553 C C . THR A 1 73 ? 0.755 2.870 -8.655 1.00 95.81 73 THR A C 1
ATOM 555 O O . THR A 1 73 ? 0.314 2.273 -7.669 1.00 95.81 73 THR A O 1
ATOM 558 N N . PRO A 1 74 ? 1.711 2.322 -9.432 1.00 95.69 74 PRO A N 1
ATOM 559 C CA . PRO A 1 74 ? 2.308 1.017 -9.136 1.00 95.69 74 PRO A CA 1
ATOM 560 C C . PRO A 1 74 ? 2.822 0.886 -7.697 1.00 95.69 74 PRO A C 1
ATOM 562 O O . PRO A 1 74 ? 2.542 -0.099 -7.021 1.00 95.69 74 PRO A O 1
ATOM 565 N N . SER A 1 75 ? 3.491 1.921 -7.189 1.00 96.06 75 SER A N 1
ATOM 566 C CA . SER A 1 75 ? 3.981 1.954 -5.810 1.00 96.06 75 SER A CA 1
ATOM 567 C C . SER A 1 75 ? 2.843 2.003 -4.780 1.00 96.06 75 SER A C 1
ATOM 569 O O . SER A 1 75 ? 2.947 1.391 -3.717 1.00 96.06 75 SER A O 1
ATOM 571 N N . ALA A 1 76 ? 1.743 2.710 -5.076 1.00 96.88 76 ALA A N 1
ATOM 572 C CA . ALA A 1 76 ? 0.563 2.738 -4.209 1.00 96.88 76 ALA A CA 1
ATOM 573 C C . ALA A 1 76 ? -0.123 1.370 -4.144 1.00 96.88 76 ALA A C 1
ATOM 575 O O . ALA A 1 76 ? -0.497 0.919 -3.065 1.00 96.88 76 ALA A O 1
ATOM 576 N N . ASP A 1 77 ? -0.253 0.695 -5.282 1.00 97.19 77 ASP A N 1
ATOM 577 C CA . ASP A 1 77 ? -0.830 -0.643 -5.357 1.00 97.19 77 ASP A CA 1
ATOM 578 C C . ASP A 1 77 ? 0.022 -1.687 -4.633 1.00 97.19 77 ASP A C 1
ATOM 580 O O . ASP A 1 77 ? -0.534 -2.496 -3.892 1.00 97.19 77 ASP A O 1
ATOM 584 N N . CYS A 1 78 ? 1.355 -1.606 -4.730 1.00 96.94 78 CYS A N 1
ATOM 585 C CA . CYS A 1 78 ? 2.235 -2.441 -3.915 1.00 96.94 78 CYS A CA 1
ATOM 586 C C . CYS A 1 78 ? 1.937 -2.257 -2.419 1.00 96.94 78 CYS A C 1
ATOM 588 O O . CYS A 1 78 ? 1.751 -3.237 -1.692 1.00 96.94 78 CYS A O 1
ATOM 590 N N . LEU A 1 79 ? 1.834 -1.005 -1.950 1.00 97.00 79 LEU A N 1
ATOM 591 C CA . LEU A 1 79 ? 1.533 -0.718 -0.546 1.00 97.00 79 LEU A CA 1
ATOM 592 C C . L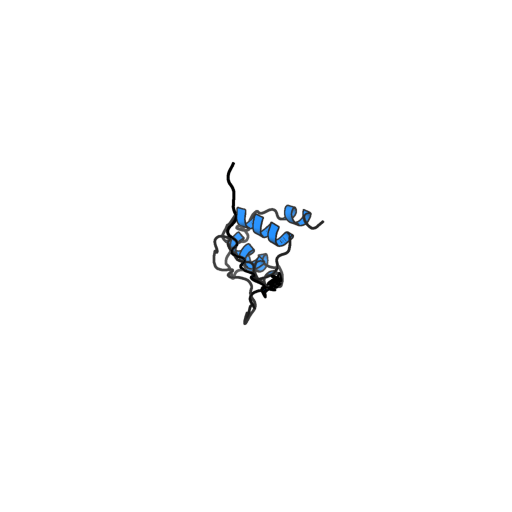EU A 1 79 ? 0.154 -1.247 -0.140 1.00 97.00 79 LEU A C 1
ATOM 594 O O . LEU A 1 79 ? 0.040 -1.864 0.916 1.00 97.00 79 LEU A O 1
ATOM 598 N N . ILE A 1 80 ? -0.875 -1.068 -0.974 1.00 97.44 80 ILE A N 1
ATOM 599 C CA . ILE A 1 80 ? -2.223 -1.601 -0.723 1.00 97.44 80 ILE A CA 1
ATOM 600 C C . ILE A 1 80 ? -2.186 -3.129 -0.628 1.00 97.44 80 ILE A C 1
ATOM 602 O O . ILE A 1 80 ? -2.760 -3.700 0.301 1.00 97.44 80 ILE A O 1
ATOM 606 N N . THR A 1 81 ? -1.498 -3.791 -1.556 1.00 97.00 81 THR A N 1
ATOM 607 C CA . THR A 1 81 ? -1.340 -5.249 -1.602 1.00 97.00 81 THR A CA 1
ATOM 608 C C . THR A 1 81 ? -0.612 -5.768 -0.364 1.00 97.00 81 THR A C 1
ATOM 610 O O . THR A 1 81 ? -1.060 -6.729 0.267 1.00 97.00 81 THR A O 1
ATOM 613 N N . CYS A 1 82 ? 0.452 -5.084 0.053 1.00 96.69 82 CYS A N 1
ATOM 614 C CA . CYS A 1 82 ? 1.181 -5.415 1.267 1.00 96.69 82 CYS A CA 1
ATOM 615 C C . CYS A 1 82 ? 0.338 -5.218 2.532 1.00 96.69 82 CYS A C 1
ATOM 617 O O . CYS A 1 82 ? 0.243 -6.122 3.363 1.00 96.69 82 CYS A O 1
ATOM 619 N N . GLN A 1 83 ? -0.316 -4.059 2.677 1.00 96.56 83 GLN A N 1
ATOM 620 C CA . GLN A 1 83 ? -1.165 -3.772 3.834 1.00 96.56 83 GLN A CA 1
ATOM 621 C C . GLN A 1 83 ? -2.342 -4.747 3.910 1.00 96.56 83 GLN A C 1
ATOM 623 O O . GLN A 1 83 ? -2.715 -5.175 4.998 1.00 96.56 83 GLN A O 1
ATOM 628 N N . SER A 1 84 ? -2.880 -5.162 2.765 1.00 96.62 84 SER A N 1
ATOM 629 C CA . SER A 1 84 ? -3.953 -6.155 2.667 1.00 96.62 84 SER A CA 1
ATOM 630 C C . SER A 1 84 ? -3.511 -7.573 3.046 1.00 96.62 84 SER A C 1
ATOM 632 O O . SER A 1 84 ? -4.363 -8.451 3.185 1.00 96.62 84 SER A O 1
ATOM 634 N N . SER A 1 85 ? -2.210 -7.809 3.232 1.00 95.50 85 SER A N 1
ATOM 635 C CA . SER A 1 85 ? -1.640 -9.133 3.480 1.00 95.50 85 SER A CA 1
ATOM 636 C C . SER A 1 85 ? -1.262 -9.363 4.954 1.00 95.50 85 SER A C 1
ATOM 638 O O . SER A 1 85 ? -1.010 -8.399 5.689 1.00 95.50 85 SER A O 1
ATOM 640 N N . PRO A 1 86 ? -1.237 -10.628 5.420 1.00 94.25 86 PRO A N 1
ATOM 641 C CA . PRO A 1 86 ? -0.982 -10.978 6.818 1.00 94.25 86 PRO A CA 1
ATOM 642 C C . PRO A 1 86 ? 0.387 -10.578 7.366 1.00 94.25 86 PRO A C 1
ATOM 644 O O . PRO A 1 86 ? 0.468 -10.223 8.538 1.00 94.25 86 PRO A O 1
ATOM 647 N N . ASP A 1 87 ? 1.458 -10.636 6.571 1.00 94.06 87 ASP A N 1
ATOM 648 C CA . ASP A 1 87 ? 2.821 -10.595 7.121 1.00 94.06 87 ASP A CA 1
ATOM 649 C C . ASP A 1 87 ? 3.595 -9.311 6.808 1.00 94.06 87 ASP A C 1
ATOM 651 O O . ASP A 1 87 ? 4.650 -9.071 7.396 1.00 94.06 87 ASP A O 1
ATOM 655 N N . GLY A 1 88 ? 3.060 -8.435 5.952 1.00 90.12 88 GLY A N 1
ATOM 656 C CA . GLY A 1 88 ? 3.731 -7.197 5.536 1.00 90.12 88 GLY A CA 1
ATOM 657 C C . GLY A 1 88 ? 4.116 -6.266 6.692 1.00 90.12 88 GLY A C 1
ATOM 658 O O . GLY A 1 88 ? 5.189 -5.666 6.690 1.00 90.12 88 GLY A O 1
ATOM 659 N N . HIS A 1 89 ? 3.271 -6.187 7.722 1.00 89.69 89 HIS A N 1
ATOM 660 C CA . HIS A 1 89 ? 3.500 -5.352 8.907 1.00 89.69 89 HIS A CA 1
ATOM 661 C C . HIS A 1 89 ? 4.516 -5.944 9.899 1.00 89.69 89 HIS A C 1
ATOM 663 O O . HIS A 1 89 ? 4.974 -5.238 10.793 1.00 89.69 89 HIS A O 1
ATOM 669 N N . LYS A 1 90 ? 4.868 -7.230 9.763 1.00 91.50 90 LYS A N 1
ATOM 670 C CA . LYS A 1 90 ? 5.787 -7.936 10.673 1.00 91.50 90 LYS A CA 1
ATOM 671 C C . LYS A 1 90 ? 7.260 -7.728 10.300 1.00 91.50 90 LYS A C 1
ATOM 673 O O . LYS A 1 90 ? 8.146 -8.076 11.074 1.00 91.50 90 LYS A O 1
ATOM 678 N N . VAL A 1 91 ? 7.528 -7.176 9.116 1.00 88.56 91 VAL A N 1
ATOM 679 C CA . VAL A 1 91 ? 8.877 -6.894 8.608 1.00 88.56 91 VAL A CA 1
ATOM 680 C C . VAL A 1 91 ? 9.401 -5.584 9.200 1.00 88.56 91 VAL A C 1
ATOM 682 O O . VAL A 1 91 ? 8.655 -4.616 9.342 1.00 88.56 91 VAL A O 1
ATOM 685 N N . GLY A 1 92 ? 10.697 -5.516 9.523 1.00 88.06 92 GLY A N 1
ATOM 686 C CA . GLY A 1 92 ? 11.335 -4.274 9.972 1.00 88.06 92 GLY A CA 1
ATOM 687 C C . GLY A 1 92 ? 11.227 -3.172 8.910 1.00 88.06 92 GLY A C 1
ATOM 688 O O . GLY A 1 92 ? 11.786 -3.302 7.828 1.00 88.06 92 GLY A O 1
ATOM 689 N N . GLY A 1 93 ? 10.501 -2.091 9.211 1.00 89.06 93 GLY A N 1
ATOM 690 C CA . GLY A 1 93 ? 10.162 -1.030 8.246 1.00 89.06 93 GLY A CA 1
ATOM 691 C C . GLY A 1 93 ? 8.885 -1.288 7.423 1.00 89.06 93 GLY A C 1
ATOM 692 O O . GLY A 1 93 ? 8.520 -0.470 6.578 1.00 89.06 93 GLY A O 1
ATOM 693 N N . GLY A 1 94 ? 8.189 -2.395 7.688 1.00 93.56 94 GLY A N 1
ATOM 694 C CA . GLY A 1 94 ? 6.848 -2.706 7.199 1.00 93.56 94 GLY A CA 1
ATOM 695 C C . GLY A 1 94 ? 6.706 -2.731 5.677 1.00 93.56 94 GLY A C 1
ATOM 696 O O . GLY A 1 94 ? 7.636 -3.040 4.932 1.00 93.56 94 GLY A O 1
ATOM 697 N N . CYS A 1 95 ? 5.519 -2.357 5.201 1.00 95.38 95 CYS A N 1
ATOM 698 C CA . CYS A 1 95 ? 5.201 -2.379 3.775 1.00 95.38 95 CYS A CA 1
ATOM 699 C C . CYS A 1 95 ? 6.024 -1.408 2.930 1.00 95.38 95 CYS A C 1
ATOM 701 O O . CYS A 1 95 ? 6.282 -1.691 1.764 1.00 95.38 95 CYS A O 1
ATOM 703 N N . TYR A 1 96 ? 6.493 -0.304 3.511 1.00 94.94 96 TYR A N 1
ATOM 704 C CA . TYR A 1 96 ? 7.429 0.580 2.825 1.00 94.94 96 TYR A CA 1
ATOM 705 C C . TYR A 1 96 ? 8.774 -0.101 2.584 1.00 94.94 96 TYR A C 1
ATOM 707 O O . TYR A 1 96 ? 9.313 -0.003 1.486 1.00 94.94 96 TYR A O 1
ATOM 715 N N . HIS A 1 97 ? 9.293 -0.838 3.570 1.00 94.12 97 HIS A N 1
ATOM 716 C CA . HIS A 1 97 ? 10.511 -1.619 3.370 1.00 94.12 97 HIS A CA 1
ATOM 717 C C . HIS A 1 97 ? 10.337 -2.615 2.224 1.00 94.12 97 HIS A C 1
ATOM 719 O O . HIS A 1 97 ? 11.184 -2.685 1.343 1.00 94.12 97 HIS A O 1
ATOM 725 N N . LEU A 1 98 ? 9.232 -3.361 2.214 1.00 94.38 98 LEU A N 1
ATOM 726 C CA . LEU A 1 98 ? 8.973 -4.372 1.193 1.00 94.38 98 LEU A CA 1
ATOM 727 C C . LEU A 1 98 ? 8.825 -3.755 -0.204 1.00 94.38 98 LEU A C 1
ATOM 729 O O . LEU A 1 98 ? 9.520 -4.175 -1.128 1.00 94.38 98 LEU A O 1
ATOM 733 N N . CYS A 1 99 ? 7.982 -2.730 -0.342 1.00 95.38 99 CYS A N 1
ATOM 734 C CA . CYS A 1 99 ? 7.659 -2.127 -1.632 1.00 95.38 99 CYS A CA 1
ATOM 735 C C . CYS A 1 99 ? 8.780 -1.294 -2.237 1.00 95.38 99 CYS A C 1
ATOM 737 O O . CYS A 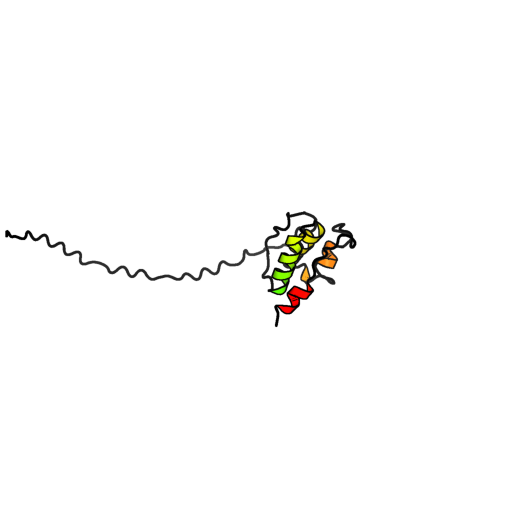1 99 ? 8.843 -1.212 -3.454 1.00 95.38 99 CYS A O 1
ATOM 739 N N . PHE A 1 100 ? 9.669 -0.712 -1.436 1.00 95.38 100 PHE A N 1
ATOM 740 C CA . PHE A 1 100 ? 10.787 0.103 -1.928 1.00 95.38 100 PHE A CA 1
ATOM 741 C C . PHE A 1 100 ? 12.146 -0.556 -1.661 1.00 95.38 100 PHE A C 1
ATOM 743 O O . PHE A 1 100 ? 13.182 0.111 -1.577 1.00 95.38 100 PHE A O 1
ATOM 750 N N . SER A 1 101 ? 12.139 -1.882 -1.508 1.00 90.31 101 SER A N 1
ATOM 751 C CA . SER A 1 101 ? 13.350 -2.694 -1.547 1.00 90.31 101 SER A CA 1
ATOM 752 C C . SER A 1 101 ? 13.825 -2.885 -2.988 1.00 90.31 101 SER A C 1
ATOM 754 O O . SER A 1 101 ? 13.093 -2.683 -3.958 1.00 90.31 101 SER A O 1
ATOM 756 N N . THR A 1 102 ? 15.056 -3.365 -3.145 1.00 85.31 102 THR A N 1
ATOM 757 C CA . THR A 1 102 ? 15.592 -3.748 -4.458 1.00 85.31 102 THR A CA 1
ATOM 758 C C . THR A 1 102 ? 14.847 -4.926 -5.099 1.00 85.31 102 THR A C 1
ATOM 760 O O . THR A 1 102 ? 15.008 -5.147 -6.294 1.00 85.31 102 THR A O 1
ATOM 763 N N . VAL A 1 103 ? 14.036 -5.672 -4.336 1.00 82.62 103 VAL A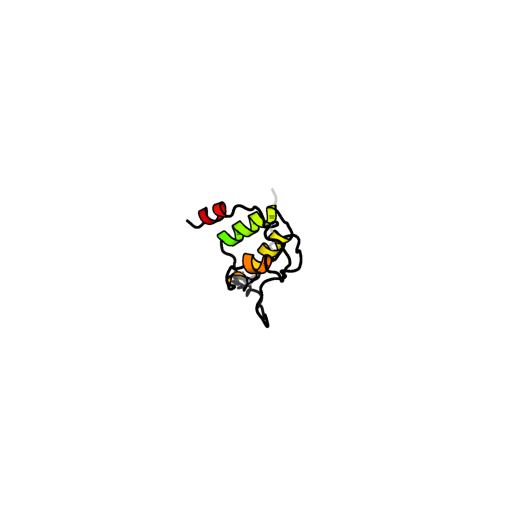 N 1
ATOM 764 C CA . VAL A 1 103 ? 13.309 -6.863 -4.811 1.00 82.62 103 VAL A CA 1
ATOM 765 C C . VAL A 1 103 ? 12.118 -6.488 -5.689 1.00 82.62 103 VAL A C 1
ATOM 767 O O . VAL A 1 103 ? 11.878 -7.127 -6.709 1.00 82.62 103 VAL A O 1
ATOM 770 N N . THR A 1 104 ? 11.369 -5.460 -5.303 1.00 86.81 104 THR A N 1
ATOM 771 C CA . THR A 1 104 ? 10.180 -4.988 -6.031 1.00 86.81 104 THR A CA 1
ATOM 772 C C . THR A 1 104 ? 10.525 -3.951 -7.096 1.00 86.81 104 THR A C 1
ATOM 774 O O . THR A 1 104 ? 9.766 -3.768 -8.041 1.00 86.81 104 THR A O 1
ATOM 777 N N . GLY A 1 105 ? 11.673 -3.280 -6.965 1.00 85.94 105 GLY A N 1
ATOM 778 C CA . GLY A 1 105 ? 12.193 -2.360 -7.977 1.00 85.94 105 GLY A CA 1
ATOM 779 C C . GLY A 1 105 ? 11.517 -0.987 -8.015 1.00 85.94 105 GLY A C 1
ATOM 780 O O . GLY A 1 105 ? 11.877 -0.177 -8.868 1.00 85.94 105 GLY A O 1
ATOM 781 N N . HIS A 1 106 ? 10.585 -0.688 -7.103 1.00 91.25 106 HIS A N 1
ATOM 782 C CA . HIS A 1 106 ? 10.028 0.662 -6.989 1.00 91.25 106 HIS A CA 1
ATOM 783 C C . HIS A 1 106 ? 11.067 1.633 -6.436 1.00 91.25 106 HIS A C 1
ATOM 785 O O . HIS A 1 106 ? 11.771 1.340 -5.465 1.00 91.25 106 HIS A O 1
ATOM 791 N N . ASN A 1 107 ? 11.130 2.827 -7.024 1.00 92.94 107 ASN A N 1
ATOM 792 C CA . ASN A 1 107 ? 12.028 3.868 -6.549 1.00 92.94 107 ASN A CA 1
ATOM 793 C C . ASN A 1 107 ? 11.372 4.681 -5.425 1.00 92.94 107 ASN A C 1
ATOM 795 O O . ASN A 1 107 ? 10.191 5.019 -5.484 1.00 92.94 107 ASN A O 1
ATOM 799 N N . TRP A 1 108 ? 12.150 5.071 -4.415 1.00 93.00 108 TRP A N 1
ATOM 800 C CA . TRP A 1 108 ? 11.691 5.968 -3.350 1.00 93.00 108 TRP A CA 1
ATOM 801 C C . TRP A 1 108 ? 11.194 7.324 -3.871 1.00 93.00 108 TRP A C 1
ATOM 803 O O . TRP A 1 108 ? 10.349 7.948 -3.230 1.00 93.00 108 TRP A O 1
ATOM 813 N N . SER A 1 109 ? 11.671 7.774 -5.036 1.00 93.38 109 SER A N 1
ATOM 814 C CA . SER A 1 109 ? 11.158 8.975 -5.709 1.00 93.38 109 SER A CA 1
ATOM 815 C C . SER A 1 109 ? 9.722 8.825 -6.232 1.00 93.38 109 SER A C 1
ATOM 817 O O . SER A 1 109 ? 9.044 9.830 -6.437 1.00 93.38 109 SER A O 1
ATOM 819 N N . GLU A 1 110 ? 9.244 7.593 -6.417 1.00 92.19 110 GLU A N 1
ATOM 820 C CA . GLU A 1 110 ? 7.902 7.243 -6.907 1.00 92.19 110 GLU A CA 1
ATOM 821 C C . GLU A 1 110 ? 6.945 6.886 -5.765 1.00 92.19 110 GLU A C 1
ATOM 823 O O . GLU A 1 110 ? 5.858 6.343 -5.987 1.00 92.19 110 GLU A O 1
ATOM 828 N N . LYS A 1 111 ? 7.355 7.150 -4.521 1.00 94.44 111 LYS A N 1
ATOM 829 C CA . LYS A 1 111 ? 6.514 6.940 -3.350 1.00 94.44 111 LYS A CA 1
ATOM 830 C C . LYS A 1 111 ? 5.215 7.749 -3.483 1.00 94.44 111 LYS A C 1
ATOM 832 O O . LYS A 1 111 ? 5.288 8.928 -3.845 1.00 94.44 111 LYS A O 1
ATOM 837 N N . PRO A 1 112 ? 4.048 7.166 -3.143 1.00 94.50 112 PRO A N 1
ATOM 838 C CA . PRO A 1 112 ? 2.796 7.909 -3.100 1.00 94.50 112 PRO A CA 1
ATOM 839 C C . PRO A 1 112 ? 2.910 9.165 -2.237 1.00 94.50 112 PRO A C 1
ATOM 841 O O . PRO A 1 112 ? 3.624 9.184 -1.226 1.00 94.50 112 PRO A O 1
ATOM 844 N N . LYS A 1 113 ? 2.211 10.220 -2.652 1.00 93.31 113 LYS A N 1
ATOM 845 C CA . LYS A 1 113 ? 2.214 11.527 -1.976 1.00 93.31 113 LYS A CA 1
ATOM 846 C C . LYS A 1 113 ? 1.129 11.634 -0.901 1.00 93.31 113 LYS A C 1
ATOM 848 O O . LYS A 1 113 ? 0.989 12.693 -0.294 1.00 93.31 113 LYS A O 1
ATOM 853 N N . ALA A 1 114 ? 0.384 10.555 -0.684 1.00 90.00 114 ALA A N 1
ATOM 854 C CA . ALA A 1 114 ? -0.749 10.484 0.213 1.00 90.00 114 ALA A CA 1
ATOM 855 C C . ALA A 1 114 ? -0.360 10.925 1.628 1.00 90.00 114 ALA A C 1
ATOM 857 O O . ALA A 1 114 ? 0.591 10.414 2.222 1.00 90.00 114 ALA A O 1
ATOM 858 N N . ASP A 1 115 ? -1.122 11.875 2.165 1.00 90.38 115 ASP A N 1
ATOM 859 C CA . ASP A 1 115 ? -0.941 12.378 3.521 1.00 90.38 115 ASP A CA 1
ATOM 860 C C . ASP A 1 115 ? -1.760 11.550 4.519 1.00 90.38 115 ASP A C 1
ATOM 862 O O . ASP A 1 115 ? -2.973 11.725 4.680 1.00 90.38 115 ASP A O 1
ATOM 866 N N . PHE A 1 116 ? -1.074 10.632 5.196 1.00 92.12 116 PHE A N 1
ATOM 867 C CA . PHE A 1 116 ? -1.677 9.739 6.183 1.00 92.12 116 PHE A CA 1
ATOM 868 C C . PHE A 1 116 ? -1.927 10.393 7.544 1.00 92.12 116 PHE A C 1
ATOM 870 O O . PHE A 1 116 ? -2.636 9.804 8.356 1.00 92.12 116 PHE A O 1
ATOM 877 N N . SER A 1 117 ? -1.459 11.624 7.788 1.00 90.19 117 SER A N 1
ATOM 878 C CA . SER A 1 117 ? -1.704 12.315 9.067 1.00 90.19 117 SER A CA 1
ATOM 879 C C . SER A 1 117 ? -3.202 12.485 9.372 1.00 90.19 117 SER A C 1
ATOM 881 O O . SER A 1 117 ? -3.629 12.493 10.527 1.00 90.19 117 SER A O 1
ATOM 883 N N . SER A 1 118 ? -4.029 12.540 8.324 1.00 88.19 118 SER A N 1
ATOM 884 C CA . SER A 1 118 ? -5.492 12.583 8.417 1.00 88.19 118 SER A CA 1
ATOM 885 C C . SER A 1 118 ? -6.144 11.271 8.890 1.00 88.19 118 SER A C 1
ATOM 887 O O . SER A 1 118 ? -7.297 11.282 9.332 1.00 88.19 118 SER A O 1
ATOM 889 N N . CYS A 1 119 ? -5.430 10.144 8.820 1.00 91.50 119 CYS A N 1
ATOM 890 C CA . CYS A 1 119 ? -5.906 8.839 9.277 1.00 91.50 119 CYS A CA 1
ATOM 891 C C . CYS A 1 119 ? -5.661 8.624 10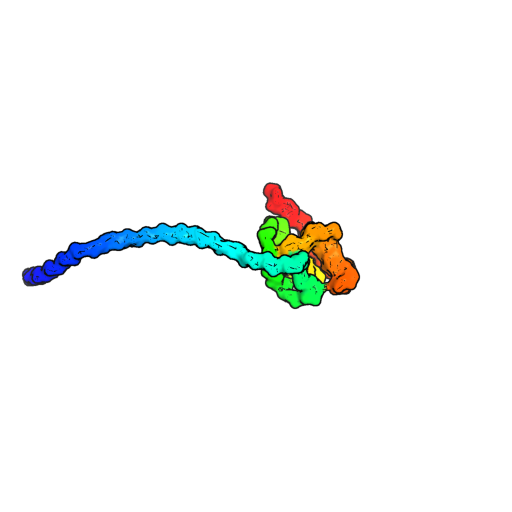.777 1.00 91.50 119 CYS A C 1
ATOM 893 O O . CYS A 1 119 ? -6.504 8.029 11.451 1.00 91.50 119 CYS A O 1
ATOM 895 N N . ASP A 1 120 ? -4.579 9.180 11.326 1.00 79.88 120 ASP A N 1
ATOM 896 C CA . ASP A 1 120 ? -4.251 9.091 12.758 1.00 79.88 120 ASP A CA 1
ATOM 897 C C . ASP A 1 120 ? -5.283 9.807 13.642 1.00 79.88 120 ASP A C 1
ATOM 899 O O . ASP A 1 120 ? -5.606 9.361 14.746 1.00 79.88 120 ASP A O 1
ATOM 903 N N . ALA A 1 121 ? -5.870 10.894 13.131 1.00 64.75 121 ALA A N 1
ATOM 904 C CA . ALA A 1 121 ? -6.906 11.664 13.818 1.00 64.75 121 ALA A CA 1
ATOM 905 C C . ALA A 1 121 ? -8.215 10.881 14.049 1.00 64.75 121 ALA A C 1
ATOM 907 O O . ALA A 1 121 ? -9.042 11.312 14.848 1.00 64.75 121 ALA A O 1
ATOM 908 N N . GLN A 1 122 ? -8.407 9.740 13.375 1.00 57.22 122 GLN A N 1
ATOM 909 C CA . GLN A 1 122 ? -9.623 8.918 13.452 1.00 57.22 122 GLN A CA 1
ATOM 910 C C . GLN A 1 122 ? -9.544 7.801 14.508 1.00 57.22 122 GLN A C 1
ATOM 912 O O . GLN A 1 122 ? -10.497 7.040 14.655 1.00 57.22 122 GLN A O 1
ATOM 917 N N . SER A 1 123 ? -8.425 7.686 15.236 1.00 55.66 123 SER A N 1
ATOM 918 C CA . SER A 1 123 ? -8.241 6.698 16.318 1.00 55.66 123 SER A CA 1
ATOM 919 C C . SER A 1 123 ? -8.412 7.268 17.733 1.00 55.66 123 SER A C 1
ATOM 921 O O . SER A 1 123 ? -8.018 6.612 18.697 1.00 55.66 123 SER A O 1
ATOM 923 N N . LYS A 1 124 ? -8.972 8.477 17.868 1.00 47.16 124 LYS A N 1
ATOM 924 C CA . LYS A 1 124 ? -9.296 9.112 19.156 1.00 47.16 124 LYS A CA 1
ATOM 925 C C . LYS A 1 124 ? -10.790 9.126 19.437 1.00 47.16 124 LYS A C 1
ATOM 927 O O . LYS A 1 124 ? -11.559 9.373 18.484 1.00 47.16 124 LYS A O 1
#

Radius of gyration: 27.97 Å; chains: 1; bounding box: 99×42×30 Å

Organism: Xanthomonas vasicola (NCBI:txid56459)

Sequence (124 aa):
MNNIFKYLLICFAGSISMLTTACGRGEIEPPTQISVGSDFGDLGKFHNCQAIARRQLSGIEKCEINLLKKECTPSADCLITCQSSPDGHKVGGGCYHLCFSTVTGHNWSEKPKADFSSCDAQSK